Protein AF-A0A820AN22-F1 (afdb_monomer_lite)

Organism: NCBI:txid433720

pLDDT: mean 85.39, std 14.09, range [51.94, 97.75]

Structure (mmCIF, N/CA/C/O backbone):
data_AF-A0A820AN22-F1
#
_entry.id   AF-A0A820AN22-F1
#
loop_
_atom_site.group_PDB
_atom_site.id
_atom_site.type_symbol
_atom_site.label_atom_id
_atom_site.label_alt_id
_atom_site.label_comp_id
_atom_site.label_asym_id
_atom_site.label_entity_id
_atom_site.label_seq_id
_atom_site.pdbx_PDB_ins_code
_atom_site.Cartn_x
_atom_site.Cartn_y
_atom_site.Cartn_z
_atom_site.occupancy
_atom_site.B_iso_or_equiv
_atom_site.auth_seq_id
_atom_site.auth_comp_id
_atom_site.auth_asym_id
_atom_site.auth_atom_id
_atom_site.pdbx_PDB_model_num
ATOM 1 N N . MET A 1 1 ? 4.058 12.092 -16.172 1.00 61.94 1 MET A N 1
ATOM 2 C CA . MET A 1 1 ? 3.647 11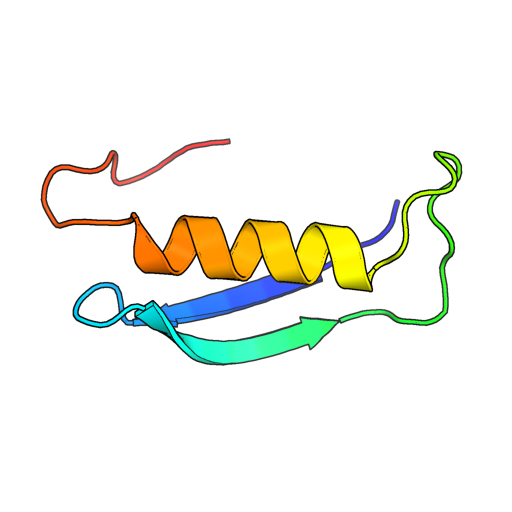.902 -14.762 1.00 61.94 1 MET A CA 1
ATOM 3 C C . MET A 1 1 ? 3.221 10.454 -14.617 1.00 61.94 1 MET A C 1
ATOM 5 O O . MET A 1 1 ? 2.302 10.050 -15.325 1.00 61.94 1 MET A O 1
ATOM 9 N N . VAL A 1 2 ? 3.895 9.664 -13.785 1.00 62.66 2 VAL A N 1
ATOM 10 C CA . VAL A 1 2 ? 3.462 8.292 -13.488 1.00 62.66 2 VAL A CA 1
ATOM 11 C C . VAL A 1 2 ? 2.248 8.344 -12.562 1.00 62.66 2 VAL A C 1
ATOM 13 O O . VAL A 1 2 ? 2.260 9.050 -11.557 1.00 62.66 2 VAL A O 1
ATOM 16 N N . LEU A 1 3 ? 1.188 7.610 -12.904 1.00 73.69 3 LEU A N 1
ATOM 17 C CA . LEU A 1 3 ? -0.027 7.516 -12.095 1.00 73.69 3 LEU A CA 1
ATOM 18 C C . LEU A 1 3 ? -0.120 6.116 -11.484 1.00 73.69 3 LEU A C 1
ATOM 20 O O . LEU A 1 3 ? -0.155 5.110 -12.194 1.00 73.69 3 LEU A O 1
ATOM 24 N N . MET A 1 4 ? -0.170 6.067 -10.155 1.00 87.06 4 MET A N 1
ATOM 25 C CA . MET A 1 4 ? -0.452 4.867 -9.376 1.00 87.06 4 MET A CA 1
ATOM 26 C C . MET A 1 4 ? -1.706 5.115 -8.538 1.00 87.06 4 MET A C 1
ATOM 28 O O . MET A 1 4 ? -1.842 6.169 -7.919 1.00 87.06 4 MET A O 1
ATOM 32 N N . THR A 1 5 ? -2.616 4.146 -8.475 1.00 92.31 5 THR A N 1
ATOM 33 C CA . THR A 1 5 ? -3.774 4.196 -7.572 1.00 92.31 5 THR A CA 1
ATOM 34 C C . THR A 1 5 ? -3.841 2.915 -6.753 1.00 92.31 5 THR A C 1
ATOM 36 O O . THR A 1 5 ? -3.717 1.820 -7.296 1.00 92.31 5 THR A O 1
ATOM 39 N N . MET A 1 6 ? -4.042 3.036 -5.438 1.00 94.38 6 MET A N 1
ATOM 40 C CA . MET A 1 6 ? -4.216 1.899 -4.532 1.00 94.38 6 MET A CA 1
ATOM 41 C C . MET A 1 6 ? -5.370 2.174 -3.567 1.00 94.38 6 MET A C 1
ATOM 43 O O . MET A 1 6 ? -5.424 3.228 -2.941 1.00 94.38 6 MET A O 1
ATOM 47 N N . ILE A 1 7 ? -6.276 1.209 -3.438 1.00 96.31 7 ILE A N 1
ATOM 48 C CA . ILE A 1 7 ? -7.373 1.201 -2.469 1.00 96.31 7 ILE A CA 1
ATOM 49 C C . ILE A 1 7 ? -7.067 0.091 -1.468 1.00 96.31 7 ILE A C 1
ATOM 51 O O . ILE A 1 7 ? -6.835 -1.049 -1.869 1.00 96.31 7 ILE A O 1
ATOM 55 N N . GLY A 1 8 ? -7.066 0.408 -0.175 1.00 95.75 8 GLY A N 1
ATOM 56 C CA . GLY A 1 8 ? -6.774 -0.546 0.893 1.00 95.75 8 GLY A CA 1
ATOM 57 C C . GLY A 1 8 ? -7.695 -0.374 2.092 1.00 95.75 8 GLY A C 1
ATOM 58 O O . GLY A 1 8 ? -8.273 0.692 2.308 1.00 95.75 8 GLY A O 1
ATOM 59 N N . ARG A 1 9 ? -7.835 -1.437 2.881 1.00 95.69 9 ARG A N 1
ATOM 60 C CA . ARG A 1 9 ? -8.599 -1.429 4.126 1.00 95.69 9 ARG A CA 1
ATOM 61 C C . ARG A 1 9 ? -7.746 -0.858 5.255 1.00 95.69 9 ARG A C 1
ATOM 63 O O . ARG A 1 9 ? -6.674 -1.373 5.545 1.00 95.69 9 ARG A O 1
ATOM 70 N N . VAL A 1 10 ? -8.250 0.175 5.928 1.00 94.94 10 VAL A N 1
ATOM 71 C CA . VAL A 1 10 ? -7.526 0.856 7.021 1.00 94.94 10 VAL A CA 1
ATOM 72 C C . VAL A 1 10 ? -7.304 -0.053 8.234 1.00 94.94 10 VAL A C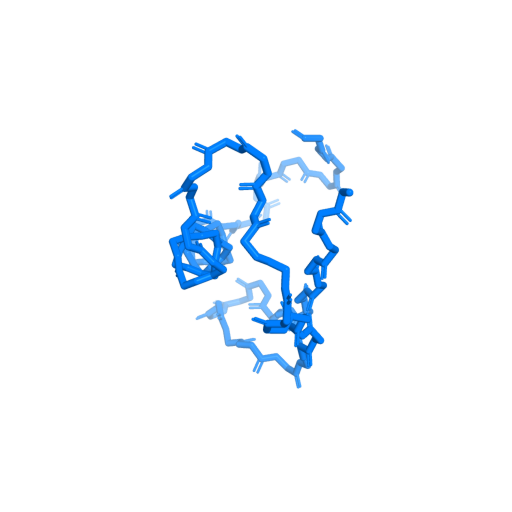 1
ATOM 74 O O . VAL A 1 10 ? -6.285 0.066 8.897 1.00 94.94 10 VAL A O 1
ATOM 77 N N . ALA A 1 11 ? -8.232 -0.972 8.521 1.00 94.81 11 ALA A N 1
ATOM 78 C CA . ALA A 1 11 ? -8.183 -1.800 9.729 1.00 94.81 11 ALA A CA 1
ATOM 79 C C . ALA A 1 11 ? -6.921 -2.678 9.837 1.00 94.81 11 ALA A C 1
ATOM 81 O O . ALA A 1 11 ? -6.452 -2.940 10.940 1.00 94.81 11 ALA A O 1
ATOM 82 N N . ASP A 1 12 ? -6.387 -3.140 8.707 1.00 93.88 12 ASP A N 1
ATOM 83 C CA . ASP A 1 12 ? -5.268 -4.087 8.644 1.00 93.88 12 ASP A CA 1
ATOM 84 C C . ASP A 1 12 ? -4.246 -3.773 7.538 1.00 93.88 12 ASP A C 1
ATOM 86 O O . ASP A 1 12 ? -3.273 -4.504 7.361 1.00 93.88 12 ASP A O 1
ATOM 90 N N . GLY A 1 13 ? -4.446 -2.691 6.784 1.00 92.25 13 GLY A N 1
ATOM 91 C CA . GLY A 1 13 ? -3.574 -2.297 5.680 1.00 92.25 13 GLY A CA 1
ATOM 92 C C . GLY A 1 13 ? -3.685 -3.199 4.448 1.00 92.25 13 GLY A C 1
ATOM 93 O O . GLY A 1 13 ? -2.825 -3.116 3.569 1.00 92.25 13 GLY A O 1
ATOM 94 N N . LEU A 1 14 ? -4.710 -4.057 4.364 1.00 95.19 14 LEU A N 1
ATOM 95 C CA . LEU A 1 14 ? -4.891 -4.999 3.259 1.00 95.19 14 LEU A CA 1
ATOM 96 C C . LEU A 1 14 ? -5.235 -4.256 1.954 1.00 95.19 14 LEU A C 1
ATOM 98 O O . LEU A 1 14 ? -6.276 -3.592 1.898 1.00 95.19 14 LEU A O 1
ATOM 102 N N . PRO A 1 15 ? -4.428 -4.373 0.881 1.00 94.94 15 PRO A N 1
ATOM 103 C CA . PRO A 1 15 ? -4.787 -3.830 -0.426 1.00 94.94 15 PRO A CA 1
ATOM 104 C C . PRO A 1 15 ? -6.015 -4.552 -0.998 1.00 94.94 15 PRO A C 1
ATOM 106 O O . PRO A 1 15 ? -6.057 -5.779 -1.031 1.00 94.94 15 PRO A O 1
ATOM 109 N N . LEU A 1 16 ? -7.001 -3.786 -1.463 1.00 96.81 16 LEU A N 1
ATOM 110 C CA . LEU A 1 16 ? -8.248 -4.282 -2.056 1.00 96.81 16 LEU A CA 1
ATOM 111 C C . LEU A 1 16 ? -8.225 -4.190 -3.586 1.00 96.81 16 LEU A C 1
ATOM 113 O O . LEU A 1 16 ? -8.679 -5.101 -4.269 1.00 96.81 16 LEU A O 1
ATOM 117 N N . ALA A 1 17 ? -7.691 -3.092 -4.124 1.00 95.69 17 ALA A N 1
ATOM 118 C CA . ALA A 1 17 ? -7.538 -2.873 -5.559 1.00 95.69 17 ALA A CA 1
ATOM 119 C C . ALA A 1 17 ? -6.325 -1.980 -5.834 1.00 95.69 17 ALA A C 1
ATOM 121 O O . ALA A 1 17 ? -5.989 -1.110 -5.027 1.00 95.69 17 ALA A O 1
ATOM 122 N N . ALA A 1 18 ? -5.670 -2.170 -6.978 1.00 93.00 18 ALA A N 1
ATOM 123 C CA . ALA A 1 18 ? -4.571 -1.314 -7.405 1.00 93.00 18 ALA A CA 1
ATOM 124 C C . ALA A 1 18 ? -4.502 -1.207 -8.932 1.00 93.00 18 ALA A C 1
ATOM 126 O O . ALA A 1 18 ? -4.712 -2.195 -9.634 1.00 93.00 18 ALA A O 1
ATOM 127 N N . SER A 1 19 ? -4.152 -0.023 -9.428 1.00 89.56 19 SER A N 1
ATOM 128 C CA . SER A 1 19 ? -3.703 0.206 -10.800 1.00 89.56 19 SER A CA 1
ATOM 129 C C . SER A 1 19 ? -2.273 0.746 -10.763 1.00 89.56 19 SER A C 1
ATOM 131 O O . SER A 1 19 ? -1.964 1.728 -10.083 1.00 89.56 19 SER A O 1
ATOM 133 N N . VAL A 1 20 ? -1.373 0.060 -11.464 1.00 82.19 20 VAL A N 1
ATOM 134 C CA . VAL A 1 20 ? 0.044 0.422 -11.552 1.00 82.19 20 VAL A CA 1
ATOM 135 C C . VAL A 1 20 ? 0.399 0.503 -13.028 1.00 82.19 20 VAL A C 1
ATOM 137 O O . VAL A 1 20 ? 0.337 -0.504 -13.728 1.00 82.19 20 VAL A O 1
ATOM 140 N N . HIS A 1 21 ? 0.743 1.695 -13.517 1.00 74.44 21 HIS A N 1
ATOM 141 C CA . HIS A 1 21 ? 1.324 1.836 -14.850 1.00 74.44 21 HIS A CA 1
ATOM 142 C C . HIS A 1 21 ? 2.823 1.531 -14.770 1.00 74.44 21 HIS A C 1
ATOM 144 O O . HIS A 1 21 ? 3.580 2.268 -14.141 1.00 74.44 21 HIS A O 1
ATOM 150 N N . ASN A 1 22 ? 3.238 0.416 -15.375 1.00 62.69 22 ASN A N 1
ATOM 151 C CA . ASN A 1 22 ? 4.621 -0.075 -15.331 1.00 62.69 22 ASN A CA 1
ATOM 152 C C . ASN A 1 22 ? 5.522 0.509 -16.434 1.00 62.69 22 ASN A C 1
ATOM 154 O O . ASN A 1 22 ? 6.742 0.434 -16.312 1.00 62.69 22 ASN A O 1
ATOM 158 N N . ASP A 1 23 ? 4.941 1.106 -17.477 1.00 58.84 23 ASP A N 1
ATOM 159 C CA . ASP A 1 23 ? 5.669 1.501 -18.695 1.00 58.84 23 ASP A CA 1
ATOM 160 C C . ASP A 1 23 ? 6.335 2.877 -18.633 1.00 58.84 23 ASP A C 1
ATOM 162 O O . ASP A 1 23 ? 6.936 3.333 -19.603 1.00 58.84 23 ASP A O 1
ATOM 166 N N . MET A 1 24 ? 6.275 3.555 -17.492 1.00 51.94 24 MET A N 1
ATOM 167 C CA . MET A 1 24 ? 6.877 4.871 -17.345 1.00 51.94 24 MET A CA 1
ATOM 168 C C . MET A 1 24 ? 7.891 4.821 -16.209 1.00 51.94 24 MET A C 1
ATOM 170 O O . MET A 1 24 ? 7.537 4.810 -15.031 1.00 51.94 24 MET A O 1
ATOM 174 N N . ARG A 1 25 ? 9.183 4.795 -16.564 1.00 53.72 25 ARG A N 1
ATOM 175 C CA . ARG A 1 25 ? 10.186 5.390 -15.676 1.00 53.72 25 ARG A CA 1
ATOM 176 C C . ARG A 1 25 ? 9.763 6.839 -15.509 1.00 53.72 25 ARG A C 1
ATOM 178 O O . ARG A 1 25 ? 9.586 7.539 -16.501 1.00 53.72 25 ARG A O 1
ATOM 185 N N . ASP A 1 26 ? 9.544 7.251 -14.274 1.00 58.44 26 ASP A N 1
ATOM 186 C CA . ASP A 1 26 ? 9.322 8.657 -13.987 1.00 58.44 26 ASP A CA 1
ATOM 187 C C . ASP A 1 26 ? 10.607 9.424 -14.369 1.00 58.44 26 ASP A C 1
ATOM 189 O O . ASP A 1 26 ? 11.707 8.885 -14.200 1.00 58.44 26 ASP A O 1
ATOM 193 N N . ASP A 1 27 ? 10.503 10.656 -14.882 1.00 56.69 27 ASP A N 1
ATOM 194 C CA . ASP A 1 27 ? 11.661 11.492 -15.272 1.00 56.69 27 ASP A CA 1
ATOM 195 C C . ASP A 1 27 ? 12.662 11.708 -14.113 1.00 56.69 27 ASP A C 1
ATOM 197 O O . ASP A 1 27 ? 13.803 12.118 -14.312 1.00 56.69 27 ASP A O 1
ATOM 201 N N . SER A 1 28 ? 12.246 11.380 -12.886 1.00 60.91 28 SER A N 1
ATOM 202 C CA . SER A 1 28 ? 13.035 11.373 -11.655 1.00 60.91 28 SER A CA 1
ATOM 203 C C . SER A 1 28 ? 13.906 10.121 -11.432 1.00 60.91 28 SER A C 1
ATOM 205 O O . SER A 1 28 ? 14.623 10.049 -10.433 1.00 60.91 28 SER A O 1
ATOM 207 N N . GLY A 1 29 ? 13.854 9.112 -12.312 1.00 62.94 29 GLY A N 1
ATOM 208 C CA . GLY A 1 29 ? 14.646 7.876 -12.208 1.00 62.94 29 GLY A CA 1
ATOM 209 C C . GLY A 1 29 ? 14.179 6.895 -11.123 1.00 62.94 29 GLY A C 1
ATOM 210 O O . GLY A 1 29 ? 14.788 5.837 -10.950 1.00 62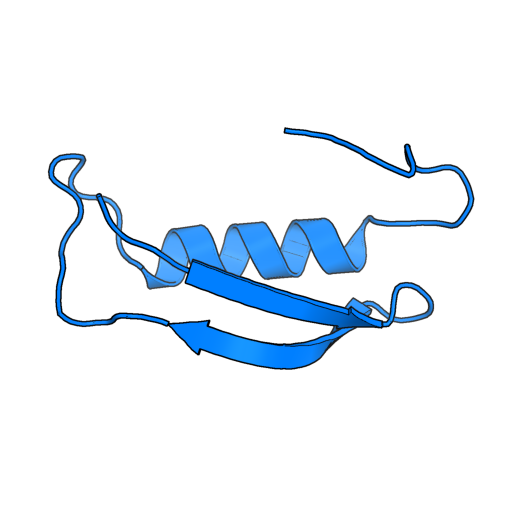.94 29 GLY A O 1
ATOM 211 N N . ARG A 1 30 ? 13.092 7.206 -10.407 1.00 67.56 30 ARG A N 1
ATOM 212 C CA . ARG A 1 30 ? 12.496 6.314 -9.406 1.00 67.56 30 ARG A CA 1
ATOM 213 C C . ARG A 1 30 ? 11.657 5.227 -10.064 1.00 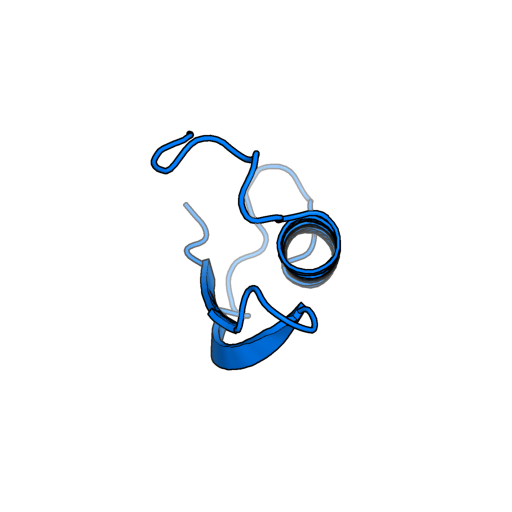67.56 30 ARG A C 1
ATOM 215 O O . ARG A 1 30 ? 10.917 5.467 -11.018 1.00 67.56 30 ARG A O 1
ATOM 222 N N . SER A 1 31 ? 11.769 4.014 -9.531 1.00 74.00 31 SER A N 1
ATOM 223 C CA . SER A 1 31 ? 10.997 2.866 -10.004 1.00 74.00 31 SER A CA 1
ATOM 224 C C . SER A 1 31 ? 9.558 2.934 -9.491 1.00 74.00 31 SER A C 1
ATOM 226 O O . SER A 1 31 ? 9.328 3.258 -8.326 1.00 74.00 31 SER A O 1
ATOM 228 N N . SER A 1 32 ? 8.596 2.527 -10.324 1.00 78.19 32 SER A N 1
ATOM 229 C CA . SER A 1 32 ? 7.202 2.277 -9.917 1.00 78.19 32 SER A CA 1
ATOM 230 C C . SER A 1 32 ? 7.112 1.388 -8.660 1.00 78.19 32 SER A C 1
ATOM 232 O O . SER A 1 32 ? 6.285 1.609 -7.774 1.00 78.19 32 SER A O 1
ATOM 234 N N . THR A 1 33 ? 8.057 0.456 -8.503 1.00 84.62 33 THR A N 1
ATOM 235 C CA . THR A 1 33 ? 8.190 -0.412 -7.326 1.00 84.62 33 THR A CA 1
ATOM 236 C C . THR A 1 33 ? 8.466 0.362 -6.033 1.00 84.62 33 THR A C 1
ATOM 238 O O . THR A 1 33 ? 7.965 -0.006 -4.971 1.00 84.62 33 THR A O 1
ATOM 241 N N . GLU A 1 34 ? 9.253 1.439 -6.087 1.00 86.56 34 GLU A N 1
ATOM 242 C CA . GLU A 1 34 ? 9.581 2.236 -4.901 1.00 86.56 34 GLU A CA 1
ATOM 243 C C . GLU A 1 34 ? 8.342 2.971 -4.383 1.00 86.56 34 GLU A C 1
ATOM 245 O O . GLU A 1 34 ? 8.003 2.861 -3.203 1.00 86.56 34 GLU A O 1
ATOM 250 N N . TYR A 1 35 ? 7.607 3.634 -5.278 1.00 87.25 35 TYR A N 1
ATOM 251 C CA . TYR A 1 35 ? 6.344 4.287 -4.937 1.00 87.25 35 TYR A CA 1
ATOM 252 C C . TYR A 1 35 ? 5.285 3.285 -4.474 1.00 87.25 35 TYR A C 1
ATOM 254 O O . TYR A 1 35 ? 4.565 3.548 -3.509 1.00 87.25 35 TYR A O 1
ATOM 262 N N . GLN A 1 36 ? 5.250 2.088 -5.064 1.00 89.75 36 GLN A N 1
ATOM 263 C CA . GLN A 1 36 ? 4.383 1.016 -4.586 1.00 89.75 36 GLN A CA 1
ATOM 264 C C . GLN A 1 36 ? 4.711 0.601 -3.144 1.00 89.75 36 GLN A C 1
ATOM 266 O O . GLN A 1 36 ? 3.799 0.362 -2.347 1.00 89.75 36 GLN A O 1
ATOM 271 N N . ASN A 1 37 ? 5.991 0.529 -2.782 1.00 92.00 37 ASN A N 1
ATOM 272 C CA . ASN A 1 37 ? 6.408 0.214 -1.416 1.00 92.00 37 ASN A CA 1
A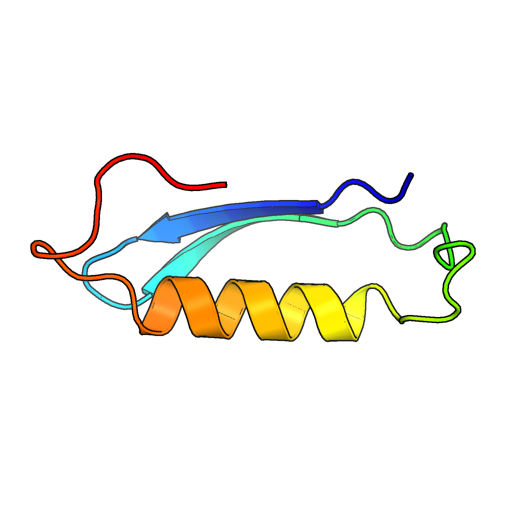TOM 273 C C . ASN A 1 37 ? 6.057 1.340 -0.433 1.00 92.00 37 ASN A C 1
ATOM 275 O O . ASN A 1 37 ? 5.621 1.062 0.687 1.00 92.00 37 ASN A O 1
ATOM 279 N N . GLN A 1 38 ? 6.181 2.602 -0.850 1.00 92.38 38 GLN A N 1
ATOM 280 C CA . GLN A 1 38 ? 5.749 3.751 -0.049 1.00 92.38 38 GLN A CA 1
ATOM 281 C C . GLN A 1 38 ? 4.234 3.722 0.198 1.00 92.38 38 GLN A C 1
ATOM 283 O O . GLN A 1 38 ? 3.808 3.834 1.347 1.00 92.38 38 GLN A O 1
ATOM 288 N N . ALA A 1 39 ? 3.427 3.463 -0.835 1.00 92.88 39 ALA A N 1
ATOM 289 C CA . ALA A 1 39 ? 1.974 3.334 -0.712 1.00 92.88 39 ALA A CA 1
ATOM 290 C C . ALA A 1 39 ? 1.566 2.227 0.277 1.00 92.88 39 ALA A C 1
ATOM 292 O O . ALA A 1 39 ? 0.731 2.450 1.155 1.00 92.88 39 ALA A O 1
ATOM 293 N N . LYS A 1 40 ? 2.214 1.055 0.209 1.00 94.44 40 LYS A N 1
ATOM 294 C CA . LYS A 1 40 ? 1.993 -0.041 1.172 1.00 94.44 40 LYS A CA 1
ATOM 295 C C . LYS A 1 40 ? 2.332 0.374 2.608 1.00 94.44 40 LYS A C 1
ATOM 297 O O . LYS A 1 40 ? 1.586 0.061 3.533 1.00 94.44 40 LYS A O 1
ATOM 302 N N . ASN A 1 41 ? 3.430 1.105 2.805 1.00 95.88 41 ASN A N 1
ATOM 303 C CA . ASN A 1 41 ? 3.808 1.619 4.123 1.00 95.88 41 ASN A CA 1
ATOM 304 C C . ASN A 1 41 ? 2.814 2.652 4.667 1.00 95.88 41 ASN A C 1
ATOM 306 O O . ASN A 1 41 ? 2.559 2.653 5.871 1.00 95.88 41 ASN A O 1
ATOM 310 N N . ILE A 1 42 ? 2.249 3.503 3.806 1.00 95.81 42 ILE A N 1
ATOM 311 C CA . ILE A 1 42 ? 1.198 4.455 4.186 1.00 95.81 42 ILE A CA 1
ATOM 312 C C . ILE A 1 42 ? -0.047 3.694 4.643 1.00 95.81 42 ILE A C 1
ATOM 314 O O . ILE A 1 42 ? -0.495 3.912 5.765 1.00 95.81 42 ILE A O 1
ATOM 318 N N . LEU A 1 43 ? -0.548 2.743 3.845 1.00 95.25 43 LEU A N 1
ATOM 319 C CA . LEU A 1 43 ? -1.714 1.929 4.215 1.00 95.25 43 LEU A CA 1
ATOM 320 C C . LEU A 1 43 ? -1.522 1.196 5.547 1.00 95.25 43 LEU A C 1
ATOM 322 O O . LEU A 1 43 ? -2.455 1.130 6.339 1.00 95.25 43 LEU A O 1
ATOM 326 N N . ARG A 1 44 ? -0.308 0.706 5.830 1.00 95.31 44 ARG A N 1
ATOM 327 C CA . ARG A 1 44 ? 0.022 0.048 7.106 1.00 95.31 44 ARG A CA 1
ATOM 328 C C . ARG A 1 44 ? 0.014 0.999 8.308 1.00 95.31 44 ARG A C 1
ATOM 330 O O . ARG A 1 44 ? -0.124 0.547 9.439 1.00 95.31 44 ARG A O 1
ATOM 337 N N . ARG A 1 45 ? 0.264 2.293 8.093 1.00 96.00 45 ARG A N 1
ATOM 338 C CA . ARG A 1 45 ? 0.369 3.306 9.159 1.00 96.00 45 ARG A CA 1
ATOM 339 C C . ARG A 1 45 ? -0.919 4.097 9.370 1.00 96.00 45 ARG A C 1
ATOM 341 O O . ARG A 1 45 ? -1.040 4.753 10.403 1.00 96.00 45 ARG A O 1
ATOM 348 N N . LEU A 1 46 ? -1.846 4.068 8.413 1.00 96.81 46 LEU A N 1
ATOM 349 C CA . LEU A 1 46 ? -3.153 4.692 8.577 1.00 96.81 46 LEU A CA 1
ATOM 350 C C . LEU A 1 46 ? -3.896 4.064 9.756 1.00 96.81 46 LEU A C 1
ATOM 352 O O . LEU A 1 46 ? -3.867 2.857 9.976 1.00 96.81 46 LEU A O 1
ATOM 356 N N . SER A 1 47 ? -4.565 4.916 10.518 1.00 95.06 47 SER A N 1
ATOM 357 C CA . SER A 1 47 ? -5.345 4.539 11.690 1.00 95.06 47 SER A CA 1
ATOM 358 C C . SER A 1 47 ? -6.595 5.418 11.778 1.00 95.06 47 SER A C 1
ATOM 360 O O . SER A 1 47 ? -6.669 6.435 11.085 1.00 95.06 47 SER A O 1
ATOM 362 N N . PRO A 1 48 ? -7.559 5.102 12.658 1.00 94.94 48 PRO A N 1
ATOM 363 C CA . PRO A 1 48 ? -8.723 5.962 12.883 1.00 94.94 48 PRO A CA 1
ATOM 364 C C . PRO A 1 48 ? -8.384 7.398 13.325 1.00 94.94 48 PRO A C 1
ATOM 366 O O . PRO A 1 48 ? -9.209 8.288 13.162 1.00 94.94 48 PRO A O 1
ATOM 369 N N . ASN A 1 49 ? -7.174 7.629 13.852 1.00 95.56 49 ASN A N 1
ATOM 370 C CA . ASN A 1 49 ? -6.695 8.952 14.271 1.00 95.5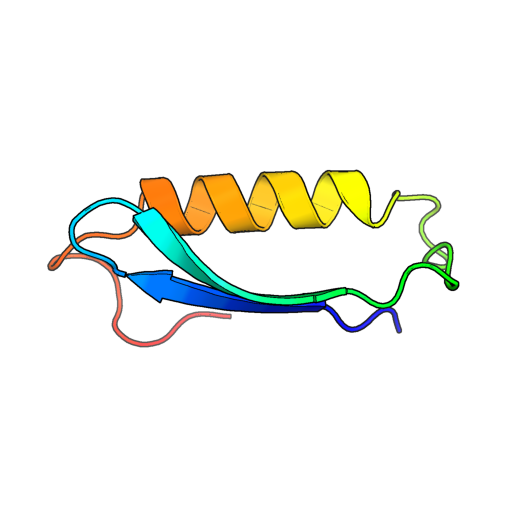6 49 ASN A CA 1
ATOM 371 C C . ASN A 1 49 ? -5.954 9.713 13.158 1.00 95.56 49 ASN A C 1
ATOM 373 O O . ASN A 1 49 ? -5.517 10.844 13.364 1.00 95.56 49 ASN A O 1
ATOM 377 N N . SER A 1 50 ? -5.746 9.092 11.996 1.00 96.88 50 SER A N 1
ATOM 378 C CA . SER A 1 50 ? -5.120 9.749 10.851 1.00 96.88 50 SER A CA 1
ATOM 379 C C . SER A 1 50 ? -6.076 10.773 10.219 1.00 96.88 50 SER A C 1
ATOM 381 O O . SER A 1 50 ? -7.294 10.595 10.282 1.00 96.88 50 SER A O 1
ATOM 383 N N . PRO A 1 51 ? -5.562 11.834 9.569 1.00 97.75 51 PRO A N 1
ATOM 384 C CA . PRO A 1 51 ? -6.404 12.771 8.833 1.00 97.75 51 PRO A CA 1
ATOM 385 C C . PRO A 1 51 ? -7.239 12.055 7.767 1.00 97.75 51 PRO A C 1
ATOM 387 O O . PRO A 1 51 ? -6.724 11.222 7.023 1.00 97.75 51 PRO A O 1
ATOM 390 N N . SER A 1 52 ? -8.518 12.418 7.648 1.00 96.19 52 SER A N 1
ATOM 391 C CA . SER A 1 52 ? -9.418 11.838 6.640 1.00 96.19 52 SER A CA 1
ATOM 392 C C . SER A 1 52 ? -9.082 12.264 5.204 1.00 96.19 52 SER A C 1
ATOM 394 O O . SER A 1 52 ? -9.563 11.644 4.256 1.00 96.19 52 SER A O 1
ATOM 396 N N . LYS A 1 53 ? -8.266 13.316 5.036 1.00 96.38 53 LYS A N 1
ATOM 397 C CA . LYS A 1 53 ? -7.743 13.821 3.758 1.00 96.38 53 LYS A CA 1
ATOM 398 C C . LYS A 1 53 ? -6.306 14.322 3.951 1.00 96.38 53 LYS A C 1
ATOM 400 O O . LYS A 1 53 ? -6.040 15.030 4.920 1.00 96.38 53 LYS A O 1
ATOM 405 N N . ALA A 1 54 ? -5.410 13.969 3.033 1.00 93.50 54 ALA A N 1
ATOM 406 C CA . ALA A 1 54 ? -4.011 14.405 2.987 1.00 93.50 54 ALA A CA 1
ATOM 407 C C . ALA A 1 54 ? -3.510 14.395 1.528 1.00 93.50 54 ALA A C 1
ATOM 409 O O . ALA A 1 54 ? -4.126 13.728 0.692 1.00 93.50 54 ALA A O 1
ATOM 410 N N . SER A 1 55 ? -2.425 15.126 1.251 1.00 92.06 55 SER A N 1
ATOM 411 C CA . SER A 1 55 ? -1.758 15.210 -0.060 1.00 92.06 55 SER A CA 1
ATOM 412 C C . SER A 1 55 ? -0.365 14.601 -0.016 1.00 92.06 55 SER A C 1
ATOM 414 O O . SER A 1 55 ? 0.295 14.759 1.037 1.00 92.06 55 SER A O 1
#

Secondary structure (DSSP, 8-state):
---EEEEE-TTT--EEEEEE--S---TT---HHHHHHHHHHHHHH--TTS-SS--

InterPro domains:
  IPR010908 Longin domain [PS50859] (6-55)
  IPR011012 Longin-like domain superfamily [SSF64356] (1-55)
  IPR044565 Vesicle-trafficking protein Sec22 [PTHR45837] (1-55)

Foldseek 3Di:
DFDKDWDADLVALHTDDIDGDQPDCDPVNDHSVVVVVVSSVVSRPHDPPDDPDDD

Radius of gyration: 12.33 Å; chains: 1; bounding box: 24×20×33 Å

Sequence (55 aa):
MVLMTMIGRVADGLPLAASVHNDMRDDSGRSSTEYQNQAKNILRRLSPNSPSKAS